Protein AF-A0A8H7XR02-F1 (afdb_monomer_lite)

pLDDT: mean 85.39, std 12.02, range [53.75, 97.81]

Structure (mmCIF, N/CA/C/O backbone):
data_AF-A0A8H7XR02-F1
#
_entry.id   AF-A0A8H7XR02-F1
#
loop_
_atom_site.group_PDB
_atom_site.id
_atom_site.type_symbol
_atom_site.label_atom_id
_atom_site.label_alt_id
_atom_site.label_comp_id
_atom_site.label_asym_id
_atom_site.label_entity_id
_atom_site.label_seq_id
_atom_site.pdbx_PDB_ins_code
_atom_site.Cartn_x
_atom_site.Cartn_y
_atom_site.Cartn_z
_atom_site.occupancy
_atom_site.B_iso_or_equiv
_atom_site.auth_seq_id
_atom_site.auth_comp_id
_atom_site.auth_asym_id
_atom_site.auth_atom_id
_atom_site.pdbx_PDB_model_num
ATOM 1 N N . MET A 1 1 ? -8.408 -17.135 -11.617 1.00 54.62 1 MET A N 1
ATOM 2 C CA . MET A 1 1 ? -8.743 -15.882 -10.904 1.00 54.62 1 MET A CA 1
ATOM 3 C C . MET A 1 1 ? -9.483 -14.877 -11.792 1.00 54.62 1 MET A C 1
ATOM 5 O O . MET A 1 1 ? -10.332 -14.177 -11.263 1.00 54.62 1 MET A O 1
ATOM 9 N N . GLU A 1 2 ? -9.266 -14.810 -13.112 1.00 57.50 2 GLU A N 1
ATOM 10 C CA . GLU A 1 2 ? -10.078 -13.924 -13.981 1.00 57.50 2 GLU A CA 1
ATOM 11 C C . GLU A 1 2 ? -11.584 -14.244 -13.928 1.00 57.50 2 GLU A C 1
ATOM 13 O O . GLU A 1 2 ? -12.413 -13.350 -13.766 1.00 57.50 2 GLU A O 1
ATOM 18 N N . SER A 1 3 ? -11.948 -15.532 -13.933 1.00 57.62 3 SER A N 1
ATOM 19 C CA . SER A 1 3 ? -13.334 -15.988 -13.740 1.00 57.62 3 SER A CA 1
ATOM 20 C C . SER A 1 3 ? -13.932 -15.599 -12.380 1.00 57.62 3 SER A C 1
ATOM 22 O O . SER A 1 3 ? -15.150 -15.516 -12.245 1.00 57.62 3 SER A O 1
ATOM 24 N N . PHE A 1 4 ? -13.098 -15.317 -11.375 1.00 59.25 4 PHE A N 1
ATOM 25 C CA . PHE A 1 4 ? -13.545 -14.961 -10.031 1.00 59.25 4 PHE A CA 1
ATOM 26 C C . PHE A 1 4 ? -14.008 -13.508 -9.922 1.00 59.25 4 PHE A C 1
ATOM 28 O O . PHE A 1 4 ? -15.084 -13.268 -9.380 1.00 59.25 4 PHE A O 1
ATOM 35 N N . GLN A 1 5 ? -13.252 -12.548 -10.469 1.00 57.97 5 GLN A N 1
ATOM 36 C CA . GLN A 1 5 ? -13.701 -11.150 -10.525 1.00 57.97 5 GLN A CA 1
ATOM 37 C C . GLN A 1 5 ? -15.029 -11.039 -11.275 1.00 57.97 5 GLN A C 1
ATOM 39 O O . GLN A 1 5 ? -15.961 -10.389 -10.799 1.00 57.97 5 GLN A O 1
ATOM 44 N N . HIS A 1 6 ? -15.133 -11.719 -12.421 1.00 59.78 6 HIS A N 1
ATOM 45 C CA . HIS A 1 6 ? -16.360 -11.719 -13.205 1.00 59.78 6 HIS A CA 1
ATOM 46 C C . HIS A 1 6 ? -17.512 -12.403 -12.450 1.00 59.78 6 HIS A C 1
ATOM 48 O O . HIS A 1 6 ? -18.611 -11.862 -12.424 1.00 59.78 6 HIS A O 1
ATOM 54 N N . GLY A 1 7 ? -17.257 -13.513 -11.746 1.00 58.16 7 GLY A N 1
ATOM 55 C CA . GLY A 1 7 ? -18.253 -14.197 -10.914 1.00 58.16 7 GLY A CA 1
ATOM 56 C C . GLY A 1 7 ? -18.751 -13.367 -9.722 1.00 58.16 7 GLY A C 1
ATOM 57 O O . GLY A 1 7 ? -19.953 -13.340 -9.453 1.00 58.16 7 GLY A O 1
ATOM 58 N N . ILE A 1 8 ? -17.866 -12.617 -9.050 1.00 58.81 8 ILE A N 1
ATOM 59 C CA . ILE A 1 8 ? -18.259 -11.663 -7.999 1.00 58.81 8 ILE A CA 1
ATOM 60 C C . ILE A 1 8 ? -19.157 -10.563 -8.570 1.00 58.81 8 ILE A C 1
ATOM 62 O O . ILE A 1 8 ? -20.227 -10.310 -8.016 1.00 58.81 8 ILE A O 1
ATOM 66 N N . LEU A 1 9 ? -18.740 -9.927 -9.669 1.00 54.97 9 LEU A N 1
ATOM 67 C CA . LEU A 1 9 ? -19.463 -8.803 -10.273 1.00 54.97 9 LEU A CA 1
ATOM 68 C C . LEU A 1 9 ? -20.796 -9.228 -10.905 1.00 54.97 9 LEU A C 1
ATOM 70 O O . LEU A 1 9 ? -21.773 -8.488 -10.834 1.00 54.97 9 LEU A O 1
ATOM 74 N N . ALA A 1 10 ? -20.855 -10.427 -11.485 1.00 57.41 10 ALA A N 1
ATOM 75 C CA . ALA A 1 10 ? -22.051 -10.982 -12.111 1.00 57.41 10 ALA A CA 1
ATOM 76 C C . ALA A 1 10 ? -22.981 -11.710 -11.121 1.00 57.41 10 ALA A C 1
ATOM 78 O O . ALA A 1 10 ? -23.985 -12.283 -11.542 1.00 57.41 10 ALA A O 1
ATOM 79 N N . CYS A 1 11 ? -22.658 -11.724 -9.819 1.00 53.75 11 CYS A N 1
ATOM 80 C CA . CYS A 1 11 ? -23.363 -12.509 -8.797 1.00 53.75 11 CYS A CA 1
ATOM 81 C C . CYS A 1 11 ? -23.510 -14.004 -9.142 1.00 53.75 11 CYS A C 1
ATOM 83 O O . CYS A 1 11 ? -24.419 -14.668 -8.646 1.00 53.75 11 CYS A O 1
ATOM 85 N N . GLN A 1 12 ? -22.611 -14.544 -9.960 1.00 55.47 12 GLN A N 1
ATOM 86 C CA . GLN A 1 12 ? -22.572 -15.966 -10.271 1.00 55.47 12 GLN A CA 1
ATOM 87 C C . GLN A 1 12 ? -21.872 -16.689 -9.116 1.00 55.47 12 GLN A C 1
ATOM 89 O O . GLN A 1 12 ? -20.875 -16.200 -8.579 1.00 55.47 12 GLN A O 1
ATOM 94 N N . SER A 1 13 ? -22.411 -17.831 -8.687 1.00 54.47 13 SER A N 1
ATOM 95 C CA . SER A 1 13 ? -21.732 -18.703 -7.727 1.00 54.47 13 SER A CA 1
ATOM 96 C C . SER A 1 13 ? -20.392 -19.120 -8.339 1.00 54.47 13 SER A C 1
ATOM 98 O O . SER A 1 13 ? -20.413 -19.740 -9.402 1.00 54.47 13 SER A O 1
ATOM 100 N N . PRO A 1 14 ? -19.241 -18.765 -7.743 1.00 55.34 14 PRO A N 1
ATOM 101 C CA . PRO A 1 14 ? -17.953 -19.157 -8.296 1.00 55.34 14 PRO A CA 1
ATOM 102 C C . PRO A 1 14 ? -17.885 -20.684 -8.382 1.00 55.34 14 PRO A C 1
ATOM 104 O O . PRO A 1 14 ? -18.164 -21.351 -7.390 1.00 55.34 14 PRO A O 1
ATOM 107 N N . ASP A 1 15 ? -17.471 -21.239 -9.522 1.00 58.28 15 ASP A N 1
ATOM 108 C CA . ASP A 1 15 ? -17.413 -22.697 -9.750 1.00 58.28 15 ASP A CA 1
ATOM 109 C C . ASP A 1 15 ? -16.464 -23.456 -8.786 1.00 58.28 15 ASP A C 1
ATOM 111 O O . ASP A 1 15 ? -16.402 -24.683 -8.805 1.00 58.28 15 ASP A O 1
ATOM 115 N N . SER A 1 16 ? -15.716 -22.753 -7.922 1.00 63.06 16 SER A N 1
ATOM 116 C CA . SER A 1 16 ? -14.788 -23.337 -6.944 1.00 63.06 16 SER A CA 1
ATOM 117 C C . SER A 1 16 ? -15.126 -22.956 -5.495 1.00 63.06 16 SER A C 1
ATOM 119 O O . SER A 1 16 ? -15.313 -21.770 -5.204 1.00 63.06 16 SER A O 1
ATOM 121 N N . SER A 1 17 ? -15.060 -23.937 -4.581 1.00 70.12 17 SER A N 1
ATOM 122 C CA . SER A 1 17 ? -15.330 -23.804 -3.129 1.00 70.12 17 SER A CA 1
ATOM 123 C C . SER A 1 17 ? -14.652 -22.591 -2.482 1.00 70.12 17 SER A C 1
ATOM 125 O O . SER A 1 17 ? -15.304 -21.804 -1.802 1.00 70.12 17 SER A O 1
ATOM 127 N N . PHE A 1 18 ? -13.367 -22.369 -2.787 1.00 77.50 18 PHE A N 1
ATOM 128 C CA . PHE A 1 18 ? -12.559 -21.299 -2.192 1.00 77.50 18 PHE A CA 1
ATOM 129 C C . PHE A 1 18 ? -13.164 -19.901 -2.372 1.00 77.50 18 PHE A C 1
ATOM 131 O O . PHE A 1 18 ? -13.231 -19.118 -1.432 1.00 77.50 18 PHE A O 1
ATOM 138 N N . PHE A 1 19 ? -13.619 -19.568 -3.578 1.00 72.62 19 PHE A N 1
ATOM 139 C CA . PHE A 1 19 ? -14.135 -18.232 -3.870 1.00 72.62 19 PHE A CA 1
ATOM 140 C C . PHE A 1 19 ? -15.516 -17.986 -3.258 1.00 72.62 19 PHE A C 1
ATOM 142 O O . PHE A 1 19 ? -15.838 -16.847 -2.914 1.00 72.62 19 PHE A O 1
ATOM 149 N N . SER A 1 20 ? -16.316 -19.043 -3.099 1.00 75.44 20 SER A N 1
ATOM 150 C CA . SER A 1 20 ? -17.567 -18.974 -2.346 1.00 75.44 20 SER A CA 1
ATOM 151 C C . SER A 1 20 ? -17.287 -18.745 -0.860 1.00 75.44 20 SER A C 1
ATOM 153 O O . SER A 1 20 ? -17.863 -17.842 -0.264 1.00 75.44 20 SER A O 1
ATOM 155 N N . GLU A 1 21 ? -16.355 -19.498 -0.274 1.00 84.81 21 GLU A N 1
ATOM 156 C CA . GLU A 1 21 ? -15.941 -19.331 1.126 1.00 84.81 21 GLU A CA 1
ATOM 157 C C . GLU A 1 21 ? -15.337 -17.947 1.387 1.00 84.81 21 GLU A C 1
ATOM 159 O O . GLU A 1 21 ? -15.692 -17.284 2.359 1.00 84.81 21 GLU A O 1
ATOM 164 N N . PHE A 1 22 ? -14.478 -17.464 0.488 1.00 84.00 22 PHE A N 1
ATOM 165 C CA . PHE A 1 22 ? -13.883 -16.135 0.581 1.00 84.00 22 PHE A CA 1
ATOM 166 C C . PHE A 1 22 ? -14.944 -15.031 0.511 1.00 84.00 22 PHE A C 1
ATOM 168 O O . PHE A 1 22 ? -14.898 -14.080 1.288 1.00 84.00 22 PHE A O 1
ATOM 175 N N . ARG A 1 23 ? -15.946 -15.170 -0.367 1.00 83.19 23 ARG A N 1
ATOM 176 C CA . ARG A 1 23 ? -17.082 -14.240 -0.431 1.00 83.19 23 ARG A CA 1
ATOM 177 C C . ARG A 1 23 ? -17.868 -14.215 0.880 1.00 83.19 23 ARG A C 1
ATOM 179 O O . ARG A 1 23 ? -18.205 -13.128 1.348 1.00 83.19 23 ARG A O 1
ATOM 186 N N . GLU A 1 24 ? -18.158 -15.373 1.465 1.00 87.75 24 GLU A N 1
ATOM 187 C CA . GLU A 1 24 ? -18.876 -15.447 2.742 1.00 87.75 24 GLU A CA 1
ATOM 188 C C . GLU A 1 24 ? -18.054 -14.861 3.895 1.00 87.75 24 GLU A C 1
ATOM 190 O O . GLU A 1 24 ? -18.588 -14.101 4.702 1.00 87.75 24 GLU A O 1
ATOM 195 N N . LEU A 1 25 ? -16.741 -15.104 3.917 1.00 90.19 25 LEU A N 1
ATOM 196 C CA . LEU A 1 25 ? -15.831 -14.479 4.878 1.00 90.19 25 LEU A CA 1
ATOM 197 C C . LEU A 1 25 ? -15.826 -12.949 4.756 1.00 90.19 25 LEU A C 1
ATOM 199 O O . LEU A 1 25 ? -15.855 -12.244 5.759 1.00 90.19 25 LEU A O 1
ATOM 203 N N . LEU A 1 26 ? -15.805 -12.410 3.535 1.00 88.75 26 LEU A N 1
ATOM 204 C CA . LEU A 1 26 ? -15.864 -10.962 3.335 1.00 88.75 26 LEU A CA 1
ATOM 205 C C . LEU A 1 26 ? -17.202 -10.376 3.798 1.00 88.75 26 LEU A C 1
ATOM 207 O O . LEU A 1 26 ? -17.223 -9.299 4.392 1.00 88.75 26 LEU A O 1
ATOM 211 N N . ARG A 1 27 ? -18.315 -11.083 3.573 1.00 87.62 27 ARG A N 1
ATOM 212 C CA . ARG A 1 27 ? -19.645 -10.657 4.038 1.00 87.62 27 ARG A CA 1
ATOM 213 C C . ARG A 1 27 ? -19.748 -10.643 5.561 1.00 87.62 27 ARG A C 1
ATOM 215 O O . ARG A 1 27 ? -20.323 -9.699 6.099 1.00 87.62 27 ARG A O 1
ATOM 222 N N . SER A 1 28 ? -19.153 -11.622 6.242 1.00 93.06 28 SER A N 1
ATOM 223 C CA . SER A 1 28 ? -19.191 -11.705 7.707 1.00 93.06 28 SER A CA 1
ATOM 224 C C . SER A 1 28 ? -18.383 -10.609 8.412 1.00 93.06 28 SER A C 1
ATOM 226 O O . SER A 1 28 ? -18.522 -10.416 9.617 1.00 93.06 28 SER A O 1
ATOM 228 N N . MET A 1 29 ? -17.592 -9.805 7.685 1.00 94.00 29 MET A N 1
ATOM 229 C CA . MET A 1 29 ? -16.923 -8.633 8.267 1.00 94.00 29 MET A CA 1
ATOM 230 C C . MET A 1 29 ? -17.915 -7.632 8.866 1.00 94.00 29 MET A C 1
ATOM 232 O O . MET A 1 29 ? -17.579 -6.963 9.840 1.00 94.00 29 MET A O 1
ATOM 236 N N . HIS A 1 30 ? -19.136 -7.557 8.330 1.00 93.50 30 HIS A N 1
ATOM 237 C CA . HIS A 1 30 ? -20.202 -6.711 8.870 1.00 93.50 30 HIS A CA 1
ATOM 238 C C . HIS A 1 30 ? -20.781 -7.219 10.199 1.00 93.50 30 HIS A C 1
ATOM 240 O O . HIS A 1 30 ? -21.398 -6.438 10.918 1.00 93.50 30 HIS A O 1
ATOM 246 N N . ASP A 1 31 ? -20.551 -8.486 10.550 1.00 95.44 31 ASP A N 1
ATOM 247 C CA . ASP A 1 31 ? -20.946 -9.038 11.850 1.00 95.44 31 ASP A CA 1
ATOM 248 C C . ASP A 1 31 ? -19.952 -8.637 12.955 1.00 95.44 31 ASP A C 1
ATOM 250 O O . ASP A 1 31 ? -20.287 -8.652 14.139 1.00 95.44 31 ASP A O 1
ATOM 254 N N . LEU A 1 32 ? -18.719 -8.278 12.571 1.00 94.06 32 LEU A N 1
ATOM 255 C CA . LEU A 1 32 ? -17.615 -7.947 13.480 1.00 94.06 32 LEU A CA 1
ATOM 256 C C . LEU A 1 32 ? -17.303 -6.446 13.541 1.00 94.06 32 LEU A C 1
ATOM 258 O O . LEU A 1 32 ? -16.759 -5.974 14.540 1.00 94.06 32 LEU A O 1
ATOM 262 N N . TRP A 1 33 ? -17.609 -5.703 12.477 1.00 94.00 33 TRP A N 1
ATOM 263 C CA . TRP A 1 33 ? -17.211 -4.309 12.305 1.00 94.00 33 TRP A CA 1
ATOM 264 C C . TRP A 1 33 ? -18.365 -3.447 11.799 1.00 94.00 33 TRP A C 1
ATOM 266 O O . TRP A 1 33 ? -19.188 -3.883 10.994 1.00 94.00 33 TRP A O 1
ATOM 276 N N . ASP A 1 34 ? -18.358 -2.170 12.189 1.00 95.94 34 ASP A N 1
ATOM 277 C CA . ASP A 1 34 ? -19.259 -1.170 11.618 1.00 95.94 34 ASP A CA 1
ATOM 278 C C . ASP A 1 34 ? -19.109 -1.071 10.091 1.00 95.94 34 ASP A C 1
ATOM 280 O O . ASP A 1 34 ? -18.078 -1.408 9.501 1.00 95.94 34 ASP A O 1
ATOM 284 N N . THR A 1 35 ? -20.133 -0.517 9.438 1.00 93.81 35 THR A N 1
ATOM 285 C CA . THR A 1 35 ? -20.224 -0.439 7.969 1.00 93.81 35 THR A CA 1
ATOM 286 C C . THR A 1 35 ? -18.964 0.129 7.310 1.00 93.81 35 THR A C 1
ATOM 288 O O . THR A 1 35 ? -18.510 -0.406 6.299 1.00 93.81 35 THR A O 1
ATOM 291 N N . LEU A 1 36 ? -18.384 1.200 7.865 1.00 94.12 36 LEU A N 1
ATOM 292 C CA . LEU A 1 36 ? -17.200 1.848 7.292 1.00 94.12 36 LEU A CA 1
ATOM 293 C C . LEU A 1 36 ? -15.945 0.953 7.345 1.00 94.12 36 LEU A C 1
ATOM 295 O O . LEU A 1 36 ? -15.403 0.672 6.272 1.00 94.12 36 LEU A O 1
ATOM 299 N N . PRO A 1 37 ? -15.470 0.483 8.517 1.00 92.81 37 PRO A N 1
ATOM 300 C CA . PRO A 1 37 ? -14.322 -0.422 8.583 1.00 92.81 37 PRO A CA 1
ATOM 301 C C . PRO A 1 37 ? -14.559 -1.740 7.836 1.00 92.81 37 PRO A C 1
ATOM 303 O O . PRO A 1 37 ? -13.677 -2.150 7.084 1.00 92.81 37 PRO A O 1
ATOM 306 N N . ALA A 1 38 ? -15.748 -2.348 7.937 1.00 93.12 38 ALA A N 1
ATOM 307 C CA . ALA A 1 38 ? -16.085 -3.562 7.187 1.00 93.12 38 ALA A CA 1
ATOM 308 C C . ALA A 1 38 ? -15.932 -3.353 5.670 1.00 93.12 38 ALA A C 1
ATOM 310 O O . ALA A 1 38 ? -15.223 -4.103 5.000 1.00 93.12 38 ALA A O 1
ATOM 311 N N . SER A 1 39 ? -16.503 -2.267 5.134 1.00 93.19 39 SER A N 1
ATOM 312 C CA . SER A 1 39 ? -16.380 -1.935 3.708 1.00 93.19 39 SER A CA 1
ATOM 313 C C . SER A 1 39 ? -14.925 -1.710 3.292 1.00 93.19 39 SER A C 1
ATOM 315 O O . SER A 1 39 ? -14.539 -2.073 2.183 1.00 93.19 39 SER A O 1
ATOM 317 N N . LYS A 1 40 ? -14.091 -1.125 4.164 1.00 92.69 40 LYS A N 1
ATOM 318 C CA . LYS A 1 40 ? -12.662 -0.932 3.876 1.00 92.69 40 LYS A CA 1
ATOM 319 C C . LYS A 1 40 ? -11.874 -2.234 3.877 1.00 92.69 40 LYS A C 1
ATOM 321 O O . LYS A 1 40 ? -11.031 -2.392 2.998 1.00 92.69 40 LYS A O 1
ATOM 326 N N . ILE A 1 41 ? -12.171 -3.163 4.783 1.00 91.94 41 ILE A N 1
ATOM 327 C CA . ILE A 1 41 ? -11.572 -4.504 4.771 1.00 91.94 41 ILE A CA 1
ATOM 328 C C . ILE A 1 41 ? -11.906 -5.206 3.450 1.00 91.94 41 ILE A C 1
ATOM 330 O O . ILE A 1 41 ? -11.004 -5.694 2.773 1.00 91.94 41 ILE A O 1
ATOM 334 N N . ILE A 1 42 ? -13.179 -5.181 3.040 1.00 89.94 42 ILE A N 1
ATOM 335 C CA . ILE A 1 42 ? -13.640 -5.813 1.796 1.00 89.94 42 ILE A CA 1
ATOM 336 C C . ILE A 1 42 ? -12.948 -5.203 0.572 1.00 89.94 42 ILE A C 1
ATOM 338 O O . ILE A 1 42 ? -12.408 -5.933 -0.256 1.00 89.94 42 ILE A O 1
ATOM 342 N N . VAL A 1 43 ? -12.920 -3.870 0.462 1.00 89.69 43 VAL A N 1
ATOM 343 C CA . VAL A 1 43 ? -12.258 -3.184 -0.662 1.00 89.69 43 VAL A CA 1
ATOM 344 C C . VAL A 1 43 ? -10.760 -3.495 -0.698 1.00 89.69 43 VAL A C 1
ATOM 346 O O . VAL A 1 43 ? -10.238 -3.788 -1.770 1.00 89.69 43 VAL A O 1
ATOM 349 N N . SER A 1 44 ? -10.083 -3.494 0.454 1.00 89.31 44 SER A N 1
ATOM 350 C CA . SER A 1 44 ? -8.657 -3.834 0.550 1.00 89.31 44 SER A CA 1
ATOM 351 C C . SER A 1 44 ? -8.377 -5.275 0.107 1.00 89.31 44 SER A C 1
ATOM 353 O O . SER A 1 44 ? -7.445 -5.528 -0.653 1.00 89.31 44 SER A O 1
ATOM 355 N N . ALA A 1 45 ? -9.228 -6.225 0.506 1.00 87.94 45 ALA A N 1
ATOM 356 C CA . ALA A 1 45 ? -9.105 -7.621 0.098 1.00 87.94 45 ALA A CA 1
ATOM 357 C C . ALA A 1 45 ? -9.294 -7.802 -1.419 1.00 87.94 45 ALA A C 1
ATOM 359 O O . ALA A 1 45 ? -8.533 -8.529 -2.058 1.00 87.94 45 ALA A O 1
ATOM 360 N N . CYS A 1 46 ? -10.268 -7.109 -2.015 1.00 84.56 46 CYS A N 1
ATOM 361 C CA . CYS A 1 46 ? -10.445 -7.098 -3.467 1.00 84.56 46 CYS A CA 1
ATOM 362 C C . CYS A 1 46 ? -9.236 -6.479 -4.183 1.00 84.56 46 CYS A C 1
ATOM 364 O O . CYS A 1 46 ? -8.780 -7.009 -5.193 1.00 84.56 46 CYS A O 1
ATOM 366 N N . ASP A 1 47 ? -8.687 -5.387 -3.651 1.00 85.50 47 ASP A N 1
ATOM 367 C CA . ASP A 1 47 ? -7.496 -4.742 -4.202 1.00 85.50 47 ASP A CA 1
ATOM 368 C C . ASP A 1 47 ? -6.262 -5.644 -4.164 1.00 85.50 47 ASP A C 1
ATOM 370 O O . ASP A 1 47 ? -5.506 -5.674 -5.136 1.00 85.50 47 ASP A O 1
ATOM 374 N N . PHE A 1 48 ? -6.101 -6.431 -3.102 1.00 84.31 48 PHE A N 1
ATOM 375 C CA . PHE A 1 48 ? -5.055 -7.445 -3.012 1.00 84.31 48 PHE A CA 1
ATOM 376 C C . PHE A 1 48 ? -5.210 -8.527 -4.091 1.00 84.31 48 PHE A C 1
ATOM 378 O O . PHE A 1 48 ? -4.252 -8.823 -4.803 1.00 84.31 48 PHE A O 1
ATOM 385 N N . VAL A 1 49 ? -6.422 -9.064 -4.290 1.00 83.00 49 VAL A N 1
ATOM 386 C CA . VAL A 1 49 ? -6.682 -10.045 -5.363 1.00 83.00 49 VAL A CA 1
ATOM 387 C C . VAL A 1 49 ? -6.354 -9.458 -6.739 1.00 83.00 49 VAL A C 1
ATOM 389 O O . VAL A 1 49 ? -5.780 -10.151 -7.580 1.00 83.00 49 VAL A O 1
ATOM 392 N N . ASN A 1 50 ? -6.673 -8.180 -6.963 1.00 83.88 50 ASN A N 1
ATOM 393 C CA . ASN A 1 50 ? -6.316 -7.481 -8.198 1.00 83.88 50 ASN A CA 1
ATOM 394 C C . ASN A 1 50 ? -4.792 -7.406 -8.372 1.00 83.88 50 ASN A C 1
ATOM 396 O O . ASN A 1 50 ? -4.304 -7.653 -9.472 1.00 83.88 50 ASN A O 1
ATOM 400 N N . GLY A 1 51 ? -4.049 -7.118 -7.298 1.00 83.38 51 GLY A N 1
ATOM 401 C CA . GLY A 1 51 ? -2.584 -7.155 -7.284 1.00 83.38 51 GLY A CA 1
ATOM 402 C C . GLY A 1 51 ? -2.031 -8.526 -7.678 1.00 83.38 51 GLY A C 1
ATOM 403 O O . GLY A 1 51 ? -1.272 -8.621 -8.640 1.00 83.38 51 GLY A O 1
ATOM 404 N N . CYS A 1 52 ? -2.496 -9.602 -7.033 1.00 82.94 52 CYS A N 1
ATOM 405 C CA . CYS A 1 52 ? -2.068 -10.969 -7.359 1.00 82.94 52 CYS A CA 1
ATOM 406 C C . CYS A 1 52 ? -2.374 -11.355 -8.812 1.00 82.94 52 CYS A C 1
ATOM 408 O O . CYS A 1 52 ? -1.579 -12.021 -9.473 1.00 82.94 52 CYS A O 1
ATOM 410 N N . LEU A 1 53 ? -3.537 -10.949 -9.325 1.00 81.31 53 LEU A N 1
ATOM 411 C CA . LEU A 1 53 ? -3.911 -11.171 -10.719 1.00 81.31 53 LEU A CA 1
ATOM 412 C C . LEU A 1 53 ? -2.960 -10.464 -11.679 1.00 81.31 53 LEU A C 1
ATOM 414 O O . LEU A 1 53 ? -2.515 -11.064 -12.656 1.00 81.31 53 LEU A O 1
ATOM 418 N N . MET A 1 54 ? -2.637 -9.203 -11.396 1.00 82.50 54 MET A N 1
ATOM 419 C CA . MET A 1 54 ? -1.693 -8.438 -12.201 1.00 82.50 54 MET A CA 1
ATOM 420 C C . MET A 1 54 ? -0.306 -9.086 -12.213 1.00 82.50 54 MET A C 1
ATOM 422 O O . MET A 1 54 ? 0.281 -9.222 -13.283 1.00 82.50 54 MET A O 1
ATOM 426 N N . GLU A 1 55 ? 0.181 -9.532 -11.054 1.00 79.06 55 GLU A N 1
ATOM 427 C CA . GLU A 1 55 ? 1.464 -10.232 -10.922 1.00 79.06 55 GLU A CA 1
ATOM 428 C C . GLU A 1 55 ? 1.489 -11.551 -11.698 1.00 79.06 55 GLU A C 1
ATOM 430 O O . GLU A 1 55 ? 2.508 -11.895 -12.282 1.00 79.06 55 GLU A O 1
ATOM 435 N N . GLN A 1 56 ? 0.373 -12.281 -11.762 1.00 80.56 56 GLN A N 1
ATOM 436 C CA . GLN A 1 56 ? 0.288 -13.554 -12.489 1.00 80.56 56 GLN A CA 1
ATOM 437 C C . GLN A 1 56 ? -0.001 -13.396 -13.984 1.00 80.56 56 GLN A C 1
ATOM 439 O O . GLN A 1 56 ? 0.123 -14.366 -14.731 1.00 80.56 56 GLN A O 1
ATOM 444 N N . THR A 1 57 ? -0.392 -12.203 -14.439 1.00 83.25 57 THR A N 1
ATOM 445 C CA . THR A 1 57 ? -0.753 -11.958 -15.838 1.00 83.25 57 THR A CA 1
ATOM 446 C C . THR A 1 57 ? 0.514 -11.732 -16.669 1.00 83.25 57 THR A C 1
ATOM 448 O O . THR A 1 57 ? 1.143 -10.678 -16.533 1.00 83.25 57 THR A O 1
ATOM 451 N N . PRO A 1 58 ? 0.885 -12.638 -17.599 1.00 84.19 58 PRO A N 1
ATOM 452 C CA . PRO A 1 58 ? 2.154 -12.533 -18.326 1.00 84.19 58 PRO A CA 1
ATOM 453 C C . PRO A 1 58 ? 2.281 -11.252 -19.156 1.00 84.19 58 PRO A C 1
ATOM 455 O O . PRO A 1 58 ? 3.383 -10.737 -19.324 1.00 84.19 58 PRO A O 1
ATOM 458 N N . ALA A 1 59 ? 1.162 -10.724 -19.659 1.00 85.19 59 ALA A N 1
ATOM 459 C CA . ALA A 1 59 ? 1.140 -9.474 -20.415 1.00 85.19 59 ALA A CA 1
ATOM 460 C C . ALA A 1 59 ? 1.531 -8.257 -19.561 1.00 85.19 59 ALA A C 1
ATOM 462 O O . ALA A 1 59 ? 2.141 -7.331 -20.082 1.00 85.19 59 ALA A O 1
ATOM 463 N N . ILE A 1 60 ? 1.205 -8.267 -18.263 1.00 81.31 60 ILE A N 1
ATOM 464 C CA . ILE A 1 60 ? 1.532 -7.185 -17.325 1.00 81.31 60 ILE A CA 1
ATOM 465 C C . ILE A 1 60 ? 2.932 -7.402 -16.747 1.00 81.31 60 ILE A C 1
ATOM 467 O O . ILE A 1 60 ? 3.721 -6.465 -16.700 1.00 81.31 60 ILE A O 1
ATOM 471 N N . MET A 1 61 ? 3.268 -8.638 -16.365 1.00 78.00 61 MET A N 1
ATOM 472 C CA . MET A 1 61 ? 4.585 -8.980 -15.817 1.00 78.00 61 MET A CA 1
ATOM 473 C C . MET A 1 61 ? 5.726 -8.666 -16.796 1.00 78.00 61 MET A C 1
ATOM 475 O O . MET A 1 61 ? 6.764 -8.159 -16.384 1.00 78.00 61 MET A O 1
ATOM 479 N N . ASN A 1 62 ? 5.526 -8.939 -18.090 1.00 82.94 62 ASN A N 1
ATOM 480 C CA . ASN A 1 62 ? 6.534 -8.708 -19.129 1.00 82.94 62 ASN A CA 1
ATOM 481 C C . ASN A 1 62 ? 6.408 -7.330 -19.800 1.00 82.94 62 ASN A C 1
ATOM 483 O O . ASN A 1 62 ? 7.079 -7.063 -20.799 1.00 82.94 62 ASN A O 1
ATOM 487 N N . MET A 1 63 ? 5.527 -6.462 -19.297 1.00 84.38 63 MET A N 1
ATOM 488 C CA . MET A 1 63 ? 5.342 -5.129 -19.855 1.00 84.38 63 MET A CA 1
ATOM 489 C C . MET A 1 63 ? 6.570 -4.265 -19.563 1.00 84.38 63 MET A C 1
ATOM 491 O O . MET A 1 63 ? 6.958 -4.079 -18.412 1.00 84.38 63 MET A O 1
ATOM 495 N N . SER A 1 64 ? 7.153 -3.671 -20.604 1.00 84.81 64 SER A N 1
ATOM 496 C CA . SER A 1 64 ? 8.137 -2.605 -20.417 1.00 84.81 64 SER A CA 1
ATOM 497 C C . SER A 1 64 ? 7.408 -1.333 -19.995 1.00 84.81 64 SER A C 1
ATOM 499 O O . SER A 1 64 ? 6.569 -0.830 -20.741 1.00 84.81 64 SER A O 1
ATOM 501 N N . ILE A 1 65 ? 7.703 -0.830 -18.794 1.00 88.12 65 ILE A N 1
ATOM 502 C CA . ILE A 1 65 ? 7.098 0.399 -18.276 1.00 88.12 65 ILE A CA 1
ATOM 503 C C . ILE A 1 65 ? 7.738 1.603 -18.980 1.00 88.12 65 ILE A C 1
ATOM 505 O O . ILE A 1 65 ? 8.933 1.849 -18.781 1.00 88.12 65 ILE A O 1
ATOM 509 N N . PRO A 1 66 ? 6.982 2.385 -19.776 1.00 89.94 66 PRO A N 1
ATOM 510 C CA . PRO A 1 66 ? 7.510 3.605 -20.371 1.00 89.94 66 PRO A CA 1
ATOM 511 C C . PRO A 1 66 ? 7.898 4.602 -19.277 1.00 89.94 66 PRO A C 1
ATOM 513 O O . PRO A 1 66 ? 7.187 4.744 -18.283 1.00 89.94 66 PRO A O 1
ATOM 516 N N . ASN A 1 67 ? 8.974 5.359 -19.483 1.00 88.62 67 ASN A N 1
ATOM 517 C CA . ASN A 1 67 ? 9.388 6.421 -18.556 1.00 88.62 67 ASN A CA 1
ATOM 518 C C . ASN A 1 67 ? 8.320 7.521 -18.365 1.00 88.62 67 ASN A C 1
ATOM 520 O O . ASN A 1 67 ? 8.288 8.184 -17.336 1.00 88.62 67 ASN A O 1
ATOM 524 N N . THR A 1 68 ? 7.393 7.675 -19.312 1.00 91.31 68 THR A N 1
ATOM 525 C CA . THR A 1 68 ? 6.253 8.599 -19.221 1.00 91.31 68 THR A CA 1
ATOM 526 C C . THR A 1 68 ? 5.113 8.095 -18.331 1.00 91.31 68 THR A C 1
ATOM 528 O O . THR A 1 68 ? 4.218 8.870 -17.990 1.00 91.31 68 THR A O 1
ATOM 531 N N . ALA A 1 69 ? 5.124 6.825 -17.914 1.00 91.88 69 ALA A N 1
ATOM 532 C CA . ALA A 1 69 ? 4.084 6.221 -17.082 1.00 91.88 69 ALA A CA 1
ATOM 533 C C . ALA A 1 69 ? 4.258 6.568 -15.590 1.00 91.88 69 ALA A C 1
ATOM 535 O O . ALA A 1 69 ? 4.268 5.693 -14.727 1.00 91.88 69 ALA A O 1
ATOM 536 N N . ILE A 1 70 ? 4.371 7.859 -15.271 1.00 92.06 70 ILE A N 1
ATOM 537 C CA . ILE A 1 70 ? 4.727 8.367 -13.933 1.00 92.06 70 ILE A CA 1
ATOM 538 C C . ILE A 1 70 ? 3.760 7.876 -12.842 1.00 92.06 70 ILE A C 1
ATOM 540 O O . ILE A 1 70 ? 4.166 7.658 -11.705 1.00 92.06 70 ILE A O 1
ATOM 544 N N . SER A 1 71 ? 2.482 7.661 -13.167 1.00 92.12 71 SER A N 1
ATOM 545 C CA . SER A 1 71 ? 1.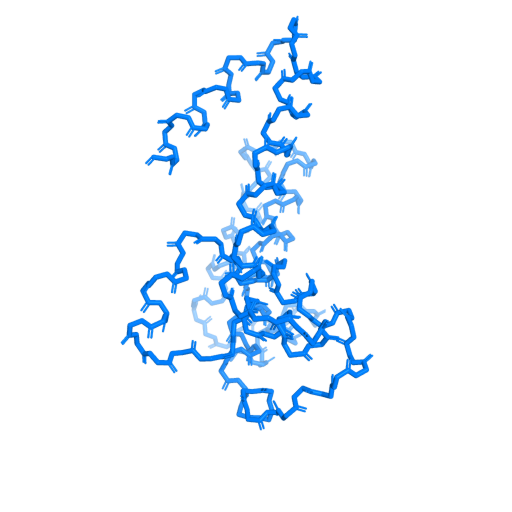473 7.184 -12.208 1.00 92.12 71 SER A CA 1
ATOM 546 C C . SER A 1 71 ? 1.547 5.682 -11.916 1.00 92.12 71 SER A C 1
ATOM 548 O O . SER A 1 71 ? 0.992 5.236 -10.911 1.00 92.12 71 SER A O 1
ATOM 550 N N . TRP A 1 72 ? 2.213 4.896 -12.768 1.00 89.88 72 TRP A N 1
ATOM 551 C CA . TRP A 1 72 ? 2.235 3.436 -12.659 1.00 89.88 72 TRP A CA 1
ATOM 552 C C . TRP A 1 72 ? 2.850 2.926 -11.347 1.00 89.88 72 TRP A C 1
ATOM 554 O O . TRP A 1 72 ? 2.193 2.126 -10.679 1.00 89.88 72 TRP A O 1
ATOM 564 N N . PRO A 1 73 ? 4.035 3.395 -10.905 1.00 90.06 73 PRO A N 1
ATOM 565 C CA . PRO A 1 73 ? 4.621 2.911 -9.658 1.00 90.06 73 PRO A CA 1
ATOM 566 C C . PRO A 1 73 ? 3.702 3.172 -8.459 1.00 90.06 73 PRO A C 1
ATOM 568 O O . PRO A 1 73 ? 3.501 2.291 -7.631 1.00 90.06 73 PRO A O 1
ATOM 571 N N . TYR A 1 74 ? 3.078 4.348 -8.380 1.00 89.56 74 TYR A N 1
ATOM 572 C CA . TYR A 1 74 ? 2.175 4.691 -7.276 1.00 89.56 74 TYR A CA 1
ATOM 573 C C . TYR A 1 74 ? 0.900 3.844 -7.272 1.00 89.56 74 TYR A C 1
ATOM 575 O O . TYR A 1 74 ? 0.419 3.455 -6.208 1.00 89.56 74 TYR A O 1
ATOM 583 N N . TYR A 1 75 ? 0.369 3.527 -8.455 1.00 87.56 75 TYR A N 1
ATOM 584 C CA . TYR A 1 75 ? -0.723 2.568 -8.583 1.00 87.56 75 TYR A CA 1
ATOM 585 C C . TYR A 1 75 ? -0.302 1.181 -8.077 1.00 87.56 75 TYR A C 1
ATOM 587 O O . TYR A 1 75 ? -1.019 0.591 -7.270 1.00 87.56 75 TYR A O 1
ATOM 595 N N . LEU A 1 76 ? 0.881 0.705 -8.480 1.00 85.00 76 LEU A N 1
ATOM 596 C CA . LEU A 1 76 ? 1.421 -0.591 -8.069 1.00 85.00 76 LEU A CA 1
ATOM 597 C C . LEU A 1 76 ? 1.661 -0.664 -6.550 1.00 85.00 76 LEU A C 1
ATOM 599 O O . LEU A 1 76 ? 1.203 -1.609 -5.916 1.00 85.00 76 LEU A O 1
ATOM 603 N N . ARG A 1 77 ? 2.260 0.372 -5.942 1.00 85.06 77 ARG A N 1
ATOM 604 C CA . ARG A 1 77 ? 2.494 0.475 -4.484 1.00 85.06 77 ARG A CA 1
ATOM 605 C C . ARG A 1 77 ? 1.230 0.232 -3.664 1.00 85.06 77 ARG A C 1
ATOM 607 O O . ARG A 1 77 ? 1.294 -0.426 -2.630 1.00 85.06 77 ARG A O 1
ATOM 614 N N . ASN A 1 78 ? 0.089 0.744 -4.124 1.00 80.38 78 ASN A N 1
ATOM 615 C CA . ASN A 1 78 ? -1.192 0.569 -3.437 1.00 80.38 78 ASN A CA 1
ATOM 616 C C . ASN A 1 78 ? -1.729 -0.867 -3.506 1.00 80.38 78 ASN A C 1
ATOM 618 O O . ASN A 1 78 ? -2.589 -1.220 -2.705 1.00 80.38 78 ASN A O 1
ATOM 622 N N . LYS A 1 79 ? -1.267 -1.677 -4.464 1.00 77.25 79 LYS A N 1
ATOM 623 C CA . LYS A 1 79 ? -1.707 -3.066 -4.650 1.00 77.25 79 LYS A CA 1
ATOM 624 C C . LYS A 1 79 ? -0.739 -4.077 -4.038 1.00 77.25 79 LYS A C 1
ATOM 626 O O . LYS A 1 79 ? -1.201 -5.083 -3.514 1.00 77.25 79 LYS A O 1
ATOM 631 N N . THR A 1 80 ? 0.567 -3.808 -4.083 1.00 71.19 80 THR A N 1
ATOM 632 C CA . THR A 1 80 ? 1.609 -4.802 -3.756 1.00 71.19 80 THR A CA 1
ATOM 633 C C . THR A 1 80 ? 2.478 -4.432 -2.547 1.00 71.19 80 THR A C 1
ATOM 635 O O . THR A 1 80 ? 3.253 -5.254 -2.071 1.00 71.19 80 THR A O 1
ATOM 638 N N . GLY A 1 81 ? 2.357 -3.217 -1.996 1.00 72.19 81 GLY A N 1
ATOM 639 C 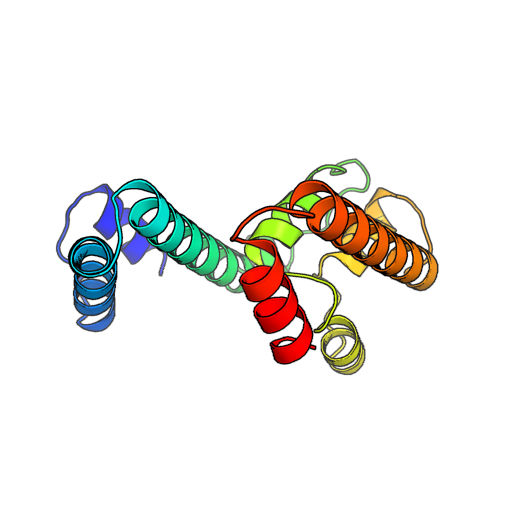CA . GLY A 1 81 ? 3.258 -2.736 -0.940 1.00 72.19 81 GLY A CA 1
ATOM 640 C C . GLY A 1 81 ? 4.628 -2.323 -1.493 1.00 72.19 81 GLY A C 1
ATOM 641 O O . GLY A 1 81 ? 4.799 -2.217 -2.708 1.00 72.19 81 GLY A O 1
ATOM 642 N N . SER A 1 82 ? 5.602 -1.974 -0.632 1.00 65.38 82 SER A N 1
ATOM 643 C CA . SER A 1 82 ? 6.909 -1.485 -1.135 1.00 65.38 82 SER A CA 1
ATOM 644 C C . SER A 1 82 ? 8.128 -1.564 -0.211 1.00 65.38 82 SER A C 1
ATOM 646 O O . SER A 1 82 ? 9.195 -1.925 -0.684 1.00 65.38 82 SER A O 1
ATOM 648 N N . ALA A 1 83 ? 8.056 -1.166 1.063 1.00 60.94 83 ALA A N 1
ATOM 649 C 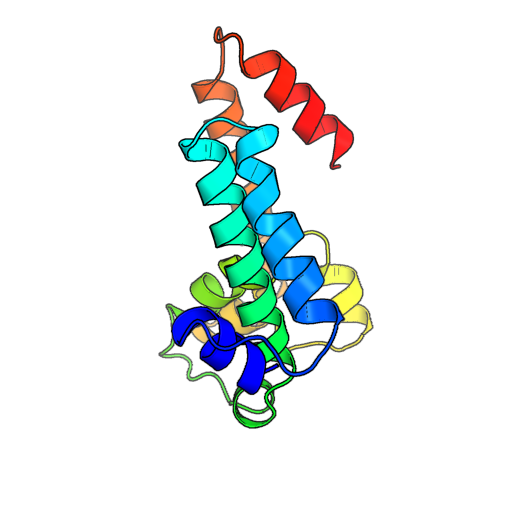CA . ALA A 1 83 ? 9.301 -0.859 1.788 1.00 60.94 83 ALA A CA 1
ATOM 650 C C . ALA A 1 83 ? 9.982 -2.091 2.416 1.00 60.94 83 ALA A C 1
ATOM 652 O O . ALA A 1 83 ? 11.167 -2.323 2.203 1.00 60.94 83 ALA A O 1
ATOM 653 N N . ALA A 1 84 ? 9.243 -2.903 3.178 1.00 63.56 84 ALA A N 1
ATOM 654 C CA . ALA A 1 84 ? 9.847 -3.967 3.988 1.00 63.56 84 ALA A CA 1
ATOM 655 C C . ALA A 1 84 ? 10.319 -5.185 3.170 1.00 63.56 84 ALA A C 1
ATOM 657 O O . ALA A 1 84 ? 11.222 -5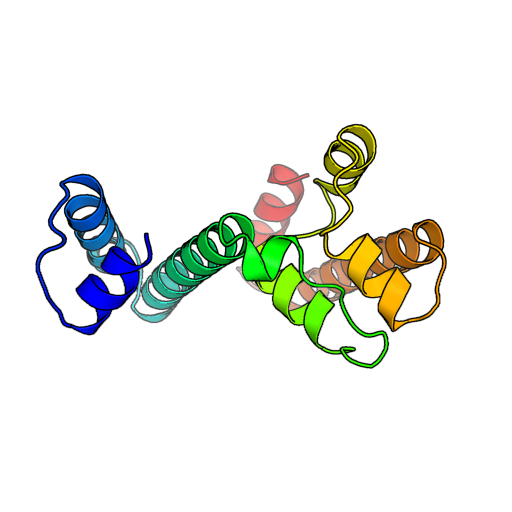.904 3.592 1.00 63.56 84 ALA A O 1
ATOM 658 N N . ALA A 1 85 ? 9.721 -5.420 1.999 1.00 75.06 85 ALA A N 1
ATOM 659 C CA . ALA A 1 85 ? 10.055 -6.556 1.144 1.00 75.06 85 ALA A CA 1
ATOM 660 C C . ALA A 1 85 ? 11.222 -6.272 0.184 1.00 75.06 85 ALA A C 1
ATOM 662 O O . ALA A 1 85 ? 11.820 -7.225 -0.312 1.00 75.06 85 ALA A O 1
ATOM 663 N N . PHE A 1 86 ? 11.599 -5.001 -0.026 1.00 84.19 86 PHE A N 1
ATOM 664 C CA . PHE A 1 86 ? 12.547 -4.611 -1.075 1.00 84.19 86 PHE A CA 1
ATOM 665 C C . PHE A 1 86 ? 13.873 -5.375 -1.005 1.00 84.19 86 PHE A C 1
ATOM 667 O O . PHE A 1 86 ? 14.349 -5.864 -2.020 1.00 84.19 86 PHE A O 1
ATOM 674 N N . TYR A 1 87 ? 14.447 -5.554 0.190 1.00 85.81 87 TYR A N 1
ATOM 675 C CA . TYR A 1 87 ? 15.696 -6.309 0.341 1.00 85.81 87 TYR A CA 1
ATOM 676 C C . TYR A 1 87 ? 15.565 -7.764 -0.133 1.00 85.81 87 TYR A C 1
ATOM 678 O O . TYR A 1 87 ? 16.447 -8.287 -0.810 1.00 85.81 87 TYR A O 1
ATOM 686 N N . LYS A 1 88 ? 14.447 -8.420 0.197 1.00 88.62 88 LYS A N 1
ATOM 687 C CA . LYS A 1 88 ? 14.171 -9.793 -0.238 1.00 88.62 88 LYS A CA 1
ATOM 688 C C . LYS A 1 88 ? 13.975 -9.857 -1.756 1.00 88.62 88 LYS A C 1
ATOM 690 O O . LYS A 1 88 ? 14.509 -10.764 -2.386 1.00 88.62 88 LYS A O 1
ATOM 695 N N . GLU A 1 89 ? 13.229 -8.913 -2.321 1.00 88.12 89 GLU A N 1
ATOM 696 C CA . GLU A 1 89 ? 12.968 -8.819 -3.764 1.00 88.12 89 GLU A CA 1
ATOM 697 C C . GLU A 1 89 ? 14.264 -8.570 -4.550 1.00 88.12 89 GLU A C 1
ATOM 699 O O . GLU A 1 89 ? 14.538 -9.250 -5.536 1.00 88.12 89 GLU A O 1
ATOM 704 N N . GLU A 1 90 ? 15.117 -7.669 -4.058 1.00 89.62 90 GLU A N 1
ATOM 705 C CA . GLU A 1 90 ? 16.428 -7.370 -4.638 1.00 89.62 90 GLU A CA 1
ATOM 706 C C . GLU A 1 90 ? 17.325 -8.616 -4.668 1.00 89.62 90 GLU A C 1
ATOM 708 O O . GLU A 1 90 ? 17.911 -8.936 -5.705 1.00 89.62 90 GLU A O 1
ATOM 713 N N . LEU A 1 91 ? 17.380 -9.369 -3.560 1.00 89.31 91 LEU A N 1
ATOM 714 C CA . LEU A 1 91 ? 18.109 -10.640 -3.484 1.00 89.31 91 LEU A CA 1
ATOM 715 C C . LEU A 1 91 ? 17.541 -11.714 -4.422 1.00 89.31 91 LEU A C 1
ATOM 717 O O . LEU A 1 91 ? 18.300 -12.525 -4.952 1.00 89.31 91 LEU A O 1
ATOM 721 N N . ALA A 1 92 ? 16.223 -11.731 -4.625 1.00 88.81 92 ALA A N 1
ATOM 722 C CA . ALA A 1 92 ? 15.549 -12.628 -5.560 1.00 88.81 92 ALA A CA 1
ATOM 723 C C . ALA A 1 92 ? 15.697 -12.190 -7.032 1.00 88.81 92 ALA A C 1
ATOM 725 O O . ALA A 1 92 ? 15.314 -12.934 -7.935 1.00 88.81 92 ALA A O 1
ATOM 726 N N . GLY A 1 93 ? 16.267 -11.007 -7.293 1.00 88.94 93 GLY A N 1
ATOM 727 C CA . GLY A 1 93 ? 16.374 -10.434 -8.634 1.00 88.94 93 GLY A CA 1
ATOM 728 C C . GLY A 1 93 ? 15.043 -9.918 -9.188 1.00 88.94 93 GLY A C 1
ATOM 729 O O . GLY A 1 93 ? 14.923 -9.710 -10.396 1.00 88.94 93 GLY A O 1
ATOM 730 N N . GLU A 1 94 ? 14.045 -9.705 -8.331 1.00 87.31 94 GLU A N 1
ATOM 731 C CA . GLU A 1 94 ? 12.731 -9.193 -8.706 1.00 87.31 94 GLU A CA 1
ATOM 732 C C . GLU A 1 94 ? 12.823 -7.688 -8.999 1.00 87.31 94 GLU A C 1
ATOM 734 O O . GLU A 1 94 ? 13.074 -6.866 -8.119 1.00 87.31 94 GLU A O 1
ATOM 739 N N . ARG A 1 95 ? 12.642 -7.313 -10.273 1.00 87.62 95 ARG A N 1
ATOM 740 C CA . ARG A 1 95 ? 12.753 -5.916 -10.739 1.00 87.62 95 ARG A CA 1
ATOM 741 C C . ARG A 1 95 ? 11.411 -5.248 -11.021 1.00 87.62 95 ARG A C 1
ATOM 743 O O . ARG A 1 95 ? 11.371 -4.038 -11.198 1.00 87.62 95 ARG A O 1
ATOM 750 N N . ASN A 1 96 ? 10.309 -5.997 -11.059 1.00 86.50 96 ASN A N 1
ATOM 751 C CA . ASN A 1 96 ? 8.978 -5.429 -11.286 1.00 86.50 96 ASN A CA 1
ATOM 752 C C . ASN A 1 96 ? 8.311 -5.023 -9.965 1.00 86.50 96 ASN A C 1
ATOM 754 O O . ASN A 1 96 ? 7.228 -5.492 -9.626 1.00 86.50 96 ASN A O 1
ATOM 758 N N . ASN A 1 97 ? 8.984 -4.161 -9.209 1.00 87.12 97 ASN A N 1
ATOM 759 C CA . ASN A 1 97 ? 8.485 -3.641 -7.942 1.00 87.12 97 ASN A CA 1
ATOM 760 C C . ASN A 1 97 ? 8.415 -2.115 -7.963 1.00 87.12 97 ASN A C 1
ATOM 762 O O . ASN A 1 97 ? 8.865 -1.452 -8.902 1.00 87.12 97 ASN A O 1
ATOM 766 N N . TYR A 1 98 ? 7.820 -1.545 -6.918 1.00 90.94 98 TYR A N 1
ATOM 767 C CA . TYR A 1 98 ? 7.631 -0.102 -6.820 1.00 90.94 98 TYR A CA 1
ATOM 768 C C . TYR A 1 98 ? 8.939 0.686 -6.927 1.00 90.94 98 TYR A C 1
ATOM 770 O O . TYR A 1 98 ? 8.973 1.678 -7.650 1.00 90.94 98 TYR A O 1
ATOM 778 N N . ILE A 1 99 ? 9.999 0.256 -6.235 1.00 92.56 99 ILE A N 1
ATOM 779 C CA . ILE A 1 99 ? 11.264 0.998 -6.161 1.00 92.56 99 ILE A CA 1
ATOM 780 C C . ILE A 1 99 ? 11.916 1.075 -7.544 1.00 92.56 99 ILE A C 1
ATOM 782 O O . ILE A 1 99 ? 12.232 2.168 -8.009 1.00 92.56 99 ILE A O 1
ATOM 786 N N . HIS A 1 100 ? 12.031 -0.052 -8.247 1.00 92.38 100 HIS A N 1
ATOM 787 C CA . HIS A 1 100 ? 12.581 -0.092 -9.603 1.00 92.38 100 HIS A CA 1
ATOM 788 C C . HIS A 1 100 ? 11.720 0.663 -10.610 1.00 92.38 100 HIS A C 1
ATOM 790 O O . HIS A 1 100 ? 12.235 1.450 -11.406 1.00 92.38 100 HIS A O 1
ATOM 796 N N . ASN A 1 101 ? 10.399 0.470 -10.558 1.00 92.06 101 ASN A N 1
ATOM 797 C CA . ASN A 1 101 ? 9.488 1.153 -11.468 1.00 92.06 101 ASN A CA 1
ATOM 798 C C . ASN A 1 101 ? 9.526 2.672 -11.238 1.00 92.06 101 ASN A C 1
ATOM 800 O O . ASN A 1 101 ? 9.504 3.436 -12.202 1.00 92.06 101 ASN A O 1
ATOM 804 N N . ARG A 1 102 ? 9.640 3.124 -9.982 1.00 93.69 102 ARG A N 1
ATOM 805 C CA . ARG A 1 102 ? 9.798 4.542 -9.637 1.00 93.69 102 ARG A CA 1
ATOM 806 C C . ARG A 1 102 ? 11.154 5.093 -10.082 1.00 93.69 102 ARG A C 1
ATOM 808 O O . ARG A 1 102 ? 11.180 6.177 -10.655 1.00 93.69 102 ARG A O 1
ATOM 815 N N . ALA A 1 103 ? 12.244 4.352 -9.890 1.00 94.50 103 ALA A N 1
ATOM 816 C CA . ALA A 1 103 ? 13.575 4.723 -10.378 1.00 94.50 103 ALA A CA 1
ATOM 817 C C . ALA A 1 103 ? 13.585 4.928 -11.901 1.00 94.50 103 ALA A C 1
ATOM 819 O O . ALA A 1 103 ? 14.055 5.956 -12.387 1.00 94.50 103 ALA A O 1
ATOM 820 N N . ASN A 1 104 ? 12.956 4.011 -12.644 1.00 93.75 104 ASN A N 1
ATOM 821 C CA . ASN A 1 104 ? 12.842 4.089 -14.099 1.00 93.75 104 ASN A CA 1
ATOM 822 C C . ASN A 1 104 ? 12.082 5.342 -14.575 1.00 93.75 104 ASN A C 1
ATOM 824 O O . ASN A 1 104 ? 12.573 6.057 -15.447 1.00 93.75 104 ASN A O 1
ATOM 828 N N . VAL A 1 105 ? 10.903 5.636 -14.007 1.00 94.81 105 VAL A N 1
ATOM 829 C CA . VAL A 1 105 ? 10.083 6.784 -14.459 1.00 94.81 105 VAL A CA 1
ATOM 830 C C . VAL A 1 105 ? 10.603 8.137 -13.972 1.00 94.81 105 VAL A C 1
ATOM 832 O O . VAL A 1 105 ? 10.315 9.154 -14.595 1.00 94.81 105 VAL A O 1
ATOM 835 N N . LEU A 1 106 ? 11.346 8.172 -12.860 1.00 95.19 106 LEU A N 1
ATOM 836 C CA . LEU A 1 106 ? 11.926 9.407 -12.320 1.00 95.19 106 LEU A CA 1
ATOM 837 C C . LEU A 1 106 ? 13.369 9.648 -12.769 1.00 95.19 106 LEU A C 1
ATOM 839 O O . LEU A 1 106 ? 13.918 10.698 -12.450 1.00 95.19 106 LEU A O 1
ATOM 843 N N . HIS A 1 107 ? 13.973 8.707 -13.501 1.00 94.50 107 HIS A N 1
ATOM 844 C CA . HIS A 1 107 ? 15.382 8.760 -13.902 1.00 94.50 107 HIS A CA 1
ATOM 845 C C . HIS A 1 107 ? 16.335 8.935 -12.711 1.00 94.50 107 HIS A C 1
ATOM 847 O O . HIS A 1 107 ? 17.288 9.710 -12.773 1.00 94.50 107 HIS A O 1
ATOM 853 N N . LYS A 1 108 ? 16.051 8.209 -11.627 1.00 96.19 108 LYS A N 1
ATOM 854 C CA . LYS A 1 108 ? 16.830 8.204 -10.386 1.00 96.19 108 LYS A CA 1
ATOM 855 C C . LYS A 1 108 ? 17.511 6.859 -10.183 1.00 96.19 108 LYS A C 1
ATOM 857 O O . LYS A 1 108 ? 17.027 5.837 -10.672 1.00 96.19 108 LYS A O 1
ATOM 862 N N . ASP A 1 109 ? 18.582 6.849 -9.401 1.00 96.19 109 ASP A N 1
ATOM 863 C CA . ASP A 1 109 ? 19.168 5.605 -8.915 1.00 96.19 109 ASP A CA 1
ATOM 864 C C . ASP A 1 109 ? 18.215 4.879 -7.953 1.00 96.19 109 ASP A C 1
ATOM 866 O O . ASP A 1 109 ? 17.474 5.490 -7.182 1.00 96.19 109 ASP A O 1
ATOM 870 N N . VAL A 1 110 ? 18.253 3.543 -7.971 1.00 94.19 110 VAL A N 1
ATOM 871 C CA . VAL A 1 110 ? 17.406 2.685 -7.118 1.00 94.19 110 VAL A CA 1
ATOM 872 C C . VAL A 1 110 ? 17.605 2.991 -5.630 1.00 94.19 110 VAL A C 1
ATOM 874 O O . VAL A 1 110 ? 16.634 3.022 -4.877 1.00 94.19 110 VAL A O 1
ATOM 877 N N . ILE A 1 111 ? 18.849 3.255 -5.213 1.00 93.31 111 ILE A N 1
ATOM 878 C CA . ILE A 1 111 ? 19.176 3.611 -3.826 1.00 93.31 111 IL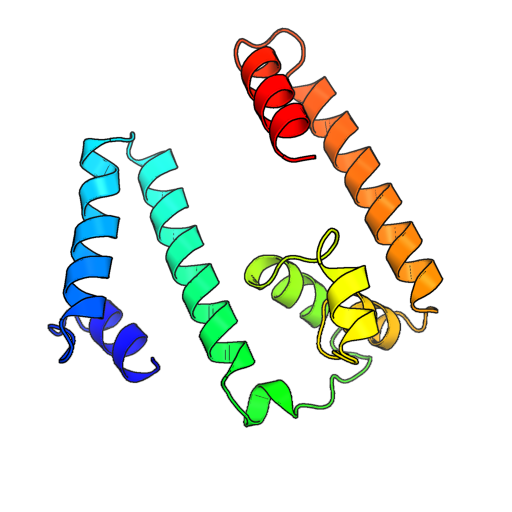E A CA 1
ATOM 879 C C . ILE A 1 111 ? 18.606 4.982 -3.457 1.00 93.31 111 ILE A C 1
ATOM 881 O O . ILE A 1 111 ? 18.010 5.107 -2.393 1.00 93.31 111 ILE A O 1
ATOM 885 N N . GLU A 1 112 ? 18.694 5.971 -4.350 1.00 95.88 112 GLU A N 1
ATOM 886 C CA . GLU A 1 112 ? 18.098 7.294 -4.119 1.00 95.88 112 GLU A CA 1
ATOM 887 C C . GLU A 1 112 ? 16.575 7.183 -3.942 1.00 95.88 112 GLU A C 1
ATOM 889 O O . GLU A 1 112 ? 15.993 7.774 -3.037 1.00 95.88 112 GLU A O 1
ATOM 894 N N . VAL A 1 113 ? 15.910 6.358 -4.756 1.00 94.62 113 VAL A N 1
ATOM 895 C CA . VAL A 1 113 ? 14.470 6.108 -4.599 1.00 94.62 113 VAL A CA 1
ATOM 896 C C . VAL A 1 113 ? 14.148 5.369 -3.301 1.00 94.62 113 VAL A C 1
ATOM 898 O O . VAL A 1 113 ? 13.116 5.642 -2.687 1.00 94.62 113 VAL A O 1
ATOM 901 N N . LEU A 1 114 ? 14.991 4.431 -2.868 1.00 92.69 114 LEU A N 1
ATOM 902 C CA . LEU A 1 114 ? 14.810 3.766 -1.581 1.00 92.69 114 LEU A CA 1
ATOM 903 C C . LEU A 1 114 ? 14.913 4.773 -0.425 1.00 92.69 114 LEU A C 1
ATOM 905 O O . LEU A 1 114 ? 14.066 4.748 0.468 1.00 92.69 114 LEU A O 1
ATOM 909 N N . GLU A 1 115 ? 15.888 5.682 -0.470 1.00 93.81 115 GLU A N 1
ATOM 910 C CA . GLU A 1 115 ? 16.038 6.775 0.498 1.00 93.81 115 GLU A CA 1
ATOM 911 C C . GLU A 1 115 ? 14.814 7.703 0.501 1.00 93.81 115 GLU A C 1
ATOM 913 O O . GLU A 1 115 ? 14.267 7.982 1.570 1.00 93.81 115 GLU A O 1
ATOM 918 N N . ASP A 1 116 ? 14.313 8.101 -0.677 1.00 94.25 116 ASP A N 1
ATOM 919 C CA . ASP A 1 116 ? 13.066 8.870 -0.808 1.00 94.25 116 ASP A CA 1
ATOM 920 C C . ASP A 1 116 ? 11.902 8.163 -0.087 1.00 94.25 116 ASP A C 1
ATOM 922 O O . ASP A 1 116 ? 11.140 8.783 0.655 1.00 94.25 116 ASP A O 1
ATOM 926 N N . VAL A 1 117 ? 11.762 6.846 -0.270 1.00 92.06 117 VAL A N 1
ATOM 927 C CA . VAL A 1 117 ? 10.670 6.056 0.326 1.00 92.06 117 VAL A CA 1
ATOM 928 C C . VAL A 1 117 ? 10.819 5.900 1.836 1.00 92.06 117 VAL A C 1
ATOM 930 O O . VAL A 1 117 ? 9.810 5.918 2.549 1.00 92.06 117 VAL A O 1
ATOM 933 N N . VAL A 1 118 ? 12.047 5.766 2.340 1.00 90.88 118 VAL A N 1
ATOM 934 C CA . VAL A 1 118 ? 12.324 5.766 3.783 1.00 90.88 118 VAL A CA 1
ATOM 935 C C . VAL A 1 118 ? 11.908 7.104 4.389 1.00 90.88 118 VAL A C 1
ATOM 937 O O . VAL A 1 118 ? 11.129 7.115 5.343 1.00 90.88 118 VAL A O 1
ATOM 940 N N . ASN A 1 119 ? 12.333 8.219 3.791 1.00 94.44 119 ASN A N 1
ATOM 941 C CA . ASN A 1 119 ? 11.986 9.561 4.261 1.00 94.44 119 ASN A CA 1
ATOM 942 C C . ASN A 1 119 ? 10.469 9.802 4.225 1.00 94.44 119 ASN A C 1
ATOM 944 O O . ASN A 1 119 ? 9.881 10.192 5.229 1.00 94.44 119 ASN A O 1
ATOM 948 N N . GLU A 1 120 ? 9.793 9.452 3.125 1.00 93.31 120 GLU A N 1
ATOM 949 C CA . GLU A 1 120 ? 8.327 9.532 3.025 1.00 93.31 120 GLU A CA 1
ATOM 950 C C . GLU A 1 120 ? 7.607 8.724 4.115 1.00 93.31 120 GLU A C 1
ATOM 952 O O . GLU A 1 120 ? 6.537 9.126 4.585 1.00 93.31 120 GLU A O 1
ATOM 957 N N . THR A 1 121 ? 8.162 7.566 4.489 1.00 90.62 121 THR A N 1
ATOM 958 C CA . THR A 1 121 ? 7.599 6.686 5.521 1.00 90.62 121 THR A CA 1
ATOM 959 C C . THR A 1 121 ? 7.761 7.298 6.910 1.00 90.62 121 THR A C 1
ATOM 961 O O . THR A 1 121 ? 6.804 7.288 7.687 1.00 90.62 121 THR A O 1
ATOM 964 N N . LEU A 1 122 ? 8.928 7.876 7.202 1.00 92.31 122 LEU A N 1
ATOM 965 C CA . LEU A 1 122 ? 9.179 8.611 8.443 1.00 92.31 122 LEU A CA 1
ATOM 966 C C . LEU A 1 122 ? 8.255 9.827 8.555 1.00 92.31 122 LEU A C 1
ATOM 968 O O . LEU A 1 122 ? 7.540 9.961 9.548 1.00 92.31 122 LEU A O 1
ATOM 972 N N . ASP A 1 123 ? 8.152 10.632 7.497 1.00 96.19 123 ASP A N 1
ATOM 973 C CA . ASP A 1 123 ? 7.257 11.787 7.478 1.00 96.19 123 ASP A CA 1
ATOM 974 C C . ASP A 1 123 ? 5.786 11.373 7.659 1.00 96.19 123 ASP A C 1
ATOM 976 O O . ASP A 1 123 ? 4.998 12.062 8.309 1.00 96.19 123 ASP A O 1
ATOM 980 N N . ALA A 1 124 ? 5.370 10.248 7.063 1.00 93.31 124 ALA A N 1
ATOM 981 C CA . ALA A 1 124 ? 4.017 9.725 7.238 1.00 93.31 124 ALA A CA 1
ATOM 982 C C . ALA A 1 124 ? 3.764 9.296 8.687 1.00 93.31 124 ALA A C 1
ATOM 984 O O . ALA A 1 124 ? 2.708 9.620 9.235 1.00 93.31 124 ALA A O 1
ATOM 985 N N . TYR A 1 125 ? 4.730 8.620 9.310 1.00 93.94 125 TYR A N 1
ATOM 986 C CA . TYR A 1 125 ? 4.666 8.258 10.721 1.00 93.94 125 TYR A CA 1
ATOM 987 C C . TYR A 1 125 ? 4.531 9.497 11.613 1.00 93.94 125 TYR A C 1
ATOM 989 O O . TYR A 1 125 ? 3.643 9.530 12.469 1.00 93.94 125 TYR A O 1
ATOM 997 N N . GLU A 1 126 ? 5.343 10.531 11.393 1.00 96.69 126 GLU A N 1
ATOM 998 C CA . GLU A 1 126 ? 5.282 11.774 12.166 1.00 96.69 126 GLU A CA 1
ATOM 999 C C . GLU A 1 126 ? 3.929 12.472 12.007 1.00 96.69 126 GLU A C 1
ATOM 1001 O O . GLU A 1 126 ? 3.280 12.793 13.006 1.00 96.69 126 GLU A O 1
ATOM 1006 N N . ARG A 1 127 ? 3.444 12.626 10.766 1.00 97.69 127 ARG A N 1
ATOM 1007 C CA . ARG A 1 127 ? 2.137 13.244 10.482 1.00 97.69 127 ARG A CA 1
ATOM 1008 C C . ARG A 1 127 ? 0.985 12.514 11.166 1.00 97.69 127 ARG A C 1
ATOM 1010 O O . ARG A 1 127 ? 0.127 13.166 11.756 1.00 97.69 127 ARG A O 1
ATOM 1017 N N . VAL A 1 128 ? 0.943 11.181 11.088 1.00 96.38 128 VAL A N 1
ATOM 1018 C CA . VAL A 1 128 ? -0.120 10.386 11.728 1.00 96.38 128 VAL A CA 1
ATOM 1019 C C . VAL A 1 128 ? -0.014 10.480 13.248 1.00 96.38 128 VAL A C 1
ATOM 1021 O O . VAL A 1 128 ? -1.020 10.699 13.921 1.00 96.38 128 VAL A O 1
ATOM 1024 N N . THR A 1 129 ? 1.196 10.369 13.794 1.00 96.81 129 THR A N 1
ATOM 1025 C CA . THR A 1 129 ? 1.439 10.461 15.239 1.00 96.81 129 THR A CA 1
ATOM 1026 C C . THR A 1 129 ? 0.989 11.811 15.790 1.00 96.81 129 THR A C 1
ATOM 1028 O O . THR A 1 129 ? 0.308 11.856 16.816 1.00 96.81 129 THR A O 1
ATOM 1031 N N . GLU A 1 130 ? 1.306 12.901 15.092 1.00 97.75 130 GLU A N 1
ATOM 1032 C CA . GLU A 1 130 ? 0.896 14.243 15.494 1.00 97.75 130 GLU A CA 1
ATOM 1033 C C . GLU A 1 130 ? -0.614 14.448 15.352 1.00 97.75 130 GLU A C 1
ATOM 1035 O O . GLU A 1 130 ? -1.261 14.900 16.293 1.00 97.75 130 GLU A O 1
ATOM 1040 N N . ALA A 1 131 ? -1.210 14.033 14.230 1.00 97.75 131 ALA A N 1
ATOM 1041 C CA . ALA A 1 131 ? -2.651 14.153 14.006 1.00 97.75 131 ALA A CA 1
ATOM 1042 C C . ALA A 1 131 ? -3.487 13.384 15.044 1.00 97.75 131 ALA A C 1
ATOM 1044 O O . ALA A 1 131 ? -4.597 13.794 15.385 1.00 97.75 131 ALA A O 1
ATOM 1045 N N . LEU A 1 132 ? -2.966 12.264 15.553 1.00 97.50 132 LEU A N 1
ATOM 1046 C CA . LEU A 1 132 ? -3.636 11.459 16.570 1.00 97.50 132 LEU A CA 1
ATOM 1047 C C . LEU A 1 132 ? -3.305 11.896 17.999 1.00 97.50 132 LEU A C 1
ATOM 1049 O O . LEU A 1 132 ? -3.940 11.389 18.931 1.00 97.50 132 LEU A O 1
ATOM 1053 N N . ARG A 1 133 ? -2.347 12.808 18.208 1.00 96.62 133 ARG A N 1
ATOM 1054 C CA . ARG A 1 133 ? -1.918 13.243 19.542 1.00 96.62 133 ARG A CA 1
ATOM 1055 C C . ARG A 1 133 ?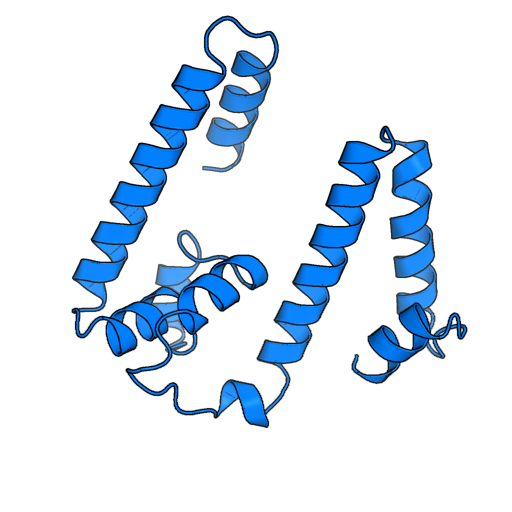 -3.108 13.778 20.341 1.00 96.62 133 ARG A C 1
ATOM 1057 O O . ARG A 1 133 ? -3.907 14.574 19.865 1.00 96.62 133 ARG A O 1
ATOM 1064 N N . GLY A 1 134 ? -3.251 13.300 21.577 1.00 95.69 134 GLY A N 1
ATOM 1065 C CA . GLY A 1 134 ? -4.359 13.681 22.464 1.00 95.69 134 GLY A CA 1
ATOM 1066 C C . GLY A 1 134 ? -5.704 13.010 22.157 1.00 95.69 134 GLY A C 1
ATOM 1067 O O . GLY A 1 134 ? -6.652 13.175 22.922 1.00 95.69 134 GLY A O 1
ATOM 1068 N N . THR A 1 135 ? -5.804 12.209 21.093 1.00 97.81 135 THR A N 1
ATOM 1069 C CA . THR A 1 135 ? -6.997 11.401 20.809 1.00 97.81 135 THR A CA 1
ATOM 1070 C C . THR A 1 135 ? -6.920 10.031 21.491 1.00 97.81 135 THR A C 1
ATOM 1072 O O . THR A 1 135 ? -5.843 9.528 21.819 1.00 97.81 135 THR A O 1
ATOM 1075 N N . LYS A 1 136 ? -8.069 9.357 21.634 1.00 95.25 136 LYS A N 1
ATOM 1076 C CA . LYS A 1 136 ? -8.122 7.960 22.110 1.00 95.25 136 LYS A CA 1
ATOM 1077 C C . LYS A 1 136 ? -7.416 6.975 21.165 1.00 95.25 136 LYS A C 1
ATOM 1079 O O . LYS A 1 136 ? -7.043 5.890 21.598 1.00 95.25 136 LYS A O 1
ATOM 1084 N N . ALA A 1 137 ? -7.234 7.340 19.894 1.00 95.31 137 ALA A N 1
ATOM 1085 C CA . ALA A 1 137 ? -6.600 6.493 18.889 1.00 95.31 137 ALA A CA 1
ATOM 1086 C C . ALA A 1 137 ? -5.065 6.495 18.978 1.00 95.31 137 ALA A C 1
ATOM 1088 O O . ALA A 1 137 ? -4.438 5.585 18.444 1.00 95.31 137 ALA A O 1
ATOM 1089 N N . TYR A 1 138 ? -4.456 7.454 19.688 1.00 96.88 138 TYR A N 1
ATOM 1090 C CA . TYR A 1 138 ? -2.998 7.563 19.801 1.00 96.88 138 TYR A CA 1
ATOM 1091 C C . TYR A 1 138 ? -2.346 6.287 20.345 1.00 96.88 138 TYR A C 1
ATOM 1093 O O . TYR A 1 138 ? -1.388 5.772 19.777 1.00 96.88 138 TYR A O 1
ATOM 1101 N N . SER A 1 139 ? -2.883 5.736 21.437 1.00 96.31 139 SER A N 1
ATOM 1102 C CA . SER A 1 139 ? -2.320 4.529 22.051 1.00 96.31 139 SER A CA 1
ATOM 1103 C C . SER A 1 139 ? -2.493 3.291 21.168 1.00 96.31 139 SER A C 1
ATOM 1105 O O . SER A 1 139 ? -1.613 2.432 21.149 1.00 96.31 139 SER A O 1
ATOM 1107 N N . LEU A 1 140 ? -3.592 3.203 20.410 1.00 95.56 140 LEU A N 1
ATOM 1108 C CA . LEU A 1 140 ? -3.817 2.135 19.433 1.00 95.56 140 LEU A CA 1
ATOM 1109 C C . LEU A 1 140 ? -2.835 2.241 18.263 1.00 95.56 140 LEU A C 1
ATOM 1111 O O . LEU A 1 140 ? -2.242 1.234 17.887 1.00 95.56 140 LEU A O 1
ATOM 1115 N N . TRP A 1 141 ? -2.613 3.453 17.749 1.00 95.56 141 TRP A N 1
ATOM 1116 C CA . TRP A 1 141 ? -1.617 3.729 16.715 1.00 95.56 141 TRP A CA 1
ATOM 1117 C C . TRP A 1 141 ? -0.210 3.318 17.155 1.00 95.56 141 TRP A C 1
ATOM 1119 O O . TRP A 1 141 ? 0.442 2.544 16.459 1.00 95.56 141 TRP A O 1
ATOM 1129 N N . MET A 1 142 ? 0.226 3.732 18.348 1.00 95.69 142 MET A N 1
ATOM 1130 C CA . MET A 1 142 ? 1.549 3.358 18.862 1.00 95.69 142 MET A CA 1
ATOM 1131 C C . MET A 1 142 ? 1.701 1.844 19.044 1.00 95.69 142 MET A C 1
ATOM 1133 O O . MET A 1 142 ? 2.755 1.292 18.742 1.00 95.69 142 MET A O 1
ATOM 1137 N N . ARG A 1 143 ? 0.653 1.151 19.513 1.00 95.62 143 ARG A N 1
ATOM 1138 C CA . ARG A 1 143 ? 0.664 -0.318 19.619 1.00 95.62 143 ARG A CA 1
ATOM 1139 C C . ARG A 1 143 ? 0.761 -0.989 18.253 1.00 95.62 143 ARG A C 1
ATOM 1141 O O . ARG A 1 143 ? 1.472 -1.978 18.136 1.00 95.62 143 ARG A O 1
ATOM 1148 N N . PHE A 1 144 ? 0.053 -0.466 17.254 1.00 93.44 144 PHE A N 1
ATOM 1149 C CA . PHE A 1 144 ? 0.106 -0.980 15.891 1.00 93.44 144 PHE A CA 1
ATOM 1150 C C . PHE A 1 144 ? 1.506 -0.817 15.289 1.00 93.44 144 PHE A C 1
ATOM 1152 O O . PHE A 1 144 ? 2.094 -1.808 14.872 1.00 93.44 144 PHE A O 1
ATOM 1159 N N . VAL A 1 145 ? 2.074 0.395 15.316 1.00 91.69 145 VAL A N 1
ATOM 1160 C CA . VAL A 1 145 ? 3.404 0.669 14.741 1.00 91.69 145 VAL A CA 1
ATOM 1161 C C . VAL A 1 145 ? 4.490 -0.166 15.416 1.00 91.69 145 VAL A C 1
ATOM 1163 O O . VAL A 1 145 ? 5.259 -0.834 14.732 1.00 91.69 145 VAL A O 1
ATOM 1166 N N . ASN A 1 146 ? 4.516 -0.189 16.752 1.00 90.38 146 ASN A N 1
ATOM 1167 C CA . ASN A 1 146 ? 5.528 -0.932 17.509 1.00 90.38 146 ASN A CA 1
ATOM 1168 C C . ASN A 1 146 ? 5.384 -2.457 17.402 1.00 90.38 146 ASN A C 1
ATOM 1170 O O . ASN A 1 146 ? 6.306 -3.167 17.777 1.00 90.38 146 ASN A O 1
ATOM 1174 N N . GLY A 1 147 ? 4.217 -2.961 16.990 1.00 90.62 147 GLY A N 1
ATOM 1175 C CA . GLY A 1 147 ? 4.002 -4.391 16.764 1.00 90.62 147 GLY A CA 1
ATOM 1176 C C . GLY A 1 147 ? 4.238 -4.830 15.319 1.00 90.62 147 GLY A C 1
ATOM 1177 O O . GLY A 1 147 ? 4.313 -6.028 15.065 1.00 90.62 147 GLY A O 1
ATOM 1178 N N . TYR A 1 148 ? 4.290 -3.882 14.380 1.00 83.50 148 TYR A N 1
ATOM 1179 C CA . TYR A 1 148 ? 4.467 -4.149 12.953 1.00 83.50 148 TYR A CA 1
ATOM 1180 C C . TYR A 1 148 ? 5.934 -4.051 12.508 1.00 83.50 148 TYR A C 1
ATOM 1182 O O . TYR A 1 148 ? 6.319 -4.736 11.561 1.00 83.50 148 TYR A O 1
ATOM 1190 N N . MET A 1 149 ? 6.727 -3.197 13.167 1.00 73.06 149 MET A N 1
ATOM 1191 C CA . MET A 1 149 ? 8.190 -3.148 13.021 1.00 73.06 149 MET A CA 1
ATOM 1192 C C . MET A 1 149 ? 8.863 -4.237 13.852 1.00 73.06 149 MET A C 1
ATOM 1194 O O . MET A 1 149 ? 9.856 -4.804 13.349 1.00 73.06 149 MET A O 1
#

Organism: Psilocybe cubensis (NCBI:txid181762)

Foldseek 3Di:
DVQLVVCVVVVNDRPDPVSNVVVVVLVCLVVVDPPVVSVVVNVLVVLQVVLVVLCPDPCNVPDDQDLCVQCVLVSNCSHPNAQPCVVVCVVVVNQPHSLNSNCSNVVHDSVVSNVVVVVVVVVVLVVVLVVCPPHPCNVVSVVVVVVVD

Radius of gyration: 18.64 Å; chains: 1; bounding box: 42×38×43 Å

InterPro domains:
  IPR008949 Isoprenoid synthase domain superfamily [G3DSA:1.10.600.10] (1-85)
  IPR008949 Isoprenoid synthase domain superfamily [G3DSA:1.10.600.10] (86-149)
  IPR008949 Isoprenoid synthase domain superfamily [SSF48576] (2-137)

Secondary structure (DSSP, 8-state):
-HHHHHHHHTTPPPSSHHHHHHHHHHHHHHHHS-HHHHHHHHHHHHHHHHHHHHHH-HHHHT----TT-TTHHHHHHHHH--TTTHHHHHHHT--SSHHHHHHHHHT--HHHHHHHHHHHHHHHHHHHHHHHTTSTTHHHHHHHHHHH-

Sequence (149 aa):
MESFQHGILACQSPDSSFFSEFRELLRSMHDLWDTLPASKIIVSACDFVNGCLMEQTPAIMNMSIPNTAISWPYYLRNKTGSAAAFYKEELAGERNNYIHNRANVLHKDVIEVLEDVVNETLDAYERVTEALRGTKAYSLWMRFVNGYM